Protein AF-A0A958WMN0-F1 (afdb_monomer_lite)

Structure (mmCIF, N/CA/C/O backbone):
data_AF-A0A958WMN0-F1
#
_entry.id   AF-A0A958WMN0-F1
#
loop_
_atom_site.group_PDB
_atom_site.id
_atom_site.type_symbol
_atom_site.label_atom_id
_atom_site.label_alt_id
_atom_site.label_comp_id
_atom_site.label_asym_id
_atom_site.label_entity_id
_atom_site.label_seq_id
_atom_site.pdbx_PDB_ins_code
_atom_site.Cartn_x
_atom_site.Cartn_y
_atom_site.Cartn_z
_atom_site.occupancy
_atom_site.B_iso_or_equiv
_atom_site.auth_seq_id
_atom_site.auth_comp_id
_atom_site.auth_asym_id
_atom_site.auth_atom_id
_atom_site.pdbx_PDB_model_num
ATOM 1 N N . MET A 1 1 ? 14.174 3.066 -25.181 1.00 40.72 1 MET A N 1
ATOM 2 C CA . MET A 1 1 ? 13.437 4.040 -24.350 1.00 40.72 1 MET A CA 1
ATOM 3 C C . MET A 1 1 ? 13.801 3.771 -22.905 1.00 40.72 1 MET A C 1
ATOM 5 O O . MET A 1 1 ? 13.691 2.625 -22.490 1.00 40.72 1 MET A O 1
ATOM 9 N N . THR A 1 2 ? 14.269 4.771 -22.166 1.00 55.06 2 THR A N 1
ATOM 10 C CA . THR A 1 2 ? 14.370 4.698 -20.704 1.00 55.06 2 THR A CA 1
ATOM 11 C C . THR A 1 2 ? 12.951 4.761 -20.145 1.00 55.06 2 THR A C 1
ATOM 13 O O . THR A 1 2 ? 12.276 5.777 -20.281 1.00 55.06 2 THR A O 1
ATOM 16 N N . LYS A 1 3 ? 12.449 3.641 -19.615 1.00 61.78 3 LYS A N 1
ATOM 17 C CA . LYS A 1 3 ? 11.168 3.608 -18.904 1.00 61.78 3 LYS A CA 1
ATOM 18 C C . LYS A 1 3 ? 11.420 4.191 -17.515 1.00 61.78 3 LYS A C 1
ATOM 20 O O . LYS A 1 3 ? 12.112 3.566 -16.720 1.00 61.78 3 LYS A O 1
ATOM 25 N N . THR A 1 4 ? 10.926 5.397 -17.260 1.00 77.50 4 THR A N 1
ATOM 26 C CA . THR A 1 4 ? 10.999 6.028 -15.938 1.00 77.50 4 THR A CA 1
ATOM 27 C C . THR A 1 4 ? 9.809 5.557 -15.114 1.00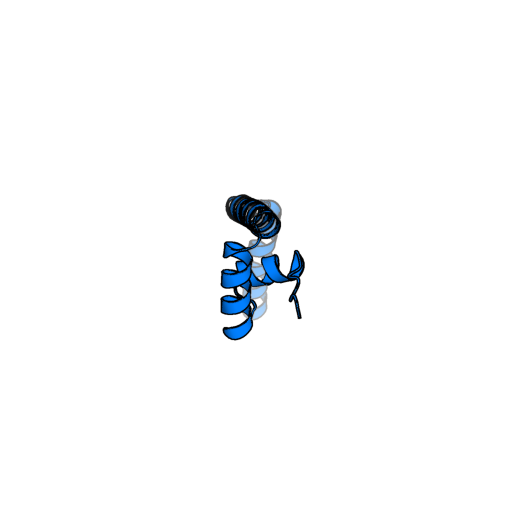 77.50 4 THR A C 1
ATOM 29 O O . THR A 1 4 ? 8.669 5.717 -15.549 1.00 77.50 4 THR A O 1
ATOM 32 N N . PHE A 1 5 ? 10.069 4.963 -13.953 1.00 86.94 5 PHE A N 1
ATOM 33 C CA . PHE A 1 5 ? 9.029 4.596 -12.995 1.00 86.94 5 PHE A CA 1
ATOM 34 C C . PHE A 1 5 ? 8.760 5.758 -12.044 1.00 86.94 5 PHE A C 1
ATOM 36 O O . PHE A 1 5 ? 9.670 6.493 -11.669 1.00 86.94 5 PHE A O 1
ATOM 43 N N . THR A 1 6 ? 7.497 5.940 -11.684 1.00 88.44 6 THR A N 1
ATOM 44 C CA . THR A 1 6 ? 7.047 7.010 -10.797 1.00 88.44 6 THR A CA 1
ATOM 45 C C . THR A 1 6 ? 6.798 6.488 -9.386 1.00 88.44 6 THR A C 1
ATOM 47 O O . THR A 1 6 ? 6.675 5.287 -9.146 1.00 88.44 6 THR A O 1
ATOM 50 N N . HIS A 1 7 ? 6.631 7.407 -8.438 1.00 89.19 7 HIS A N 1
ATOM 51 C CA . HIS A 1 7 ? 6.214 7.074 -7.078 1.00 89.19 7 HIS A CA 1
ATOM 52 C C . HIS A 1 7 ? 4.879 6.304 -7.035 1.00 89.19 7 HIS A C 1
ATOM 54 O O . HIS A 1 7 ? 4.708 5.402 -6.221 1.00 89.19 7 HIS A O 1
ATOM 60 N N . HIS A 1 8 ? 3.949 6.615 -7.946 1.00 93.19 8 HIS A N 1
ATOM 61 C CA . HIS A 1 8 ? 2.681 5.893 -8.064 1.00 93.19 8 HIS A CA 1
ATOM 62 C C . HIS A 1 8 ? 2.890 4.429 -8.480 1.00 93.19 8 HIS A C 1
ATOM 64 O O . HIS A 1 8 ? 2.245 3.537 -7.930 1.00 93.19 8 HIS A O 1
ATOM 70 N N . ASP A 1 9 ? 3.833 4.173 -9.391 1.00 95.00 9 ASP A N 1
ATOM 71 C CA . ASP A 1 9 ? 4.178 2.812 -9.811 1.00 95.00 9 ASP A CA 1
ATOM 72 C C . ASP A 1 9 ? 4.790 2.009 -8.657 1.00 95.00 9 ASP A C 1
ATOM 74 O O . ASP A 1 9 ? 4.454 0.841 -8.479 1.00 95.00 9 ASP A O 1
ATOM 78 N N . LEU A 1 10 ? 5.627 2.642 -7.826 1.00 96.12 10 LEU A N 1
ATOM 79 C CA . LEU A 1 10 ? 6.187 2.012 -6.628 1.00 96.12 10 LEU A CA 1
ATOM 80 C C . LEU A 1 10 ? 5.118 1.676 -5.581 1.00 96.12 10 LEU A C 1
ATOM 82 O O . LEU A 1 10 ? 5.197 0.622 -4.957 1.00 96.12 10 LEU A O 1
ATOM 86 N N . ILE A 1 11 ? 4.107 2.532 -5.395 1.00 96.00 11 ILE A N 1
ATOM 87 C CA . ILE A 1 11 ? 2.985 2.246 -4.486 1.00 96.00 11 ILE A CA 1
ATOM 88 C C . ILE A 1 11 ? 2.201 1.029 -4.982 1.00 96.00 11 ILE A C 1
ATOM 90 O O . ILE A 1 11 ? 2.001 0.085 -4.219 1.00 96.00 11 ILE A O 1
ATOM 94 N N . ARG A 1 12 ? 1.817 1.008 -6.267 1.00 97.06 12 ARG A N 1
ATOM 95 C CA . ARG A 1 12 ? 1.139 -0.153 -6.867 1.00 97.06 12 ARG A CA 1
ATOM 96 C C . ARG A 1 12 ? 1.992 -1.416 -6.750 1.00 97.06 12 ARG A C 1
ATOM 98 O O . ARG A 1 12 ? 1.461 -2.483 -6.469 1.00 97.06 12 ARG A O 1
ATOM 105 N N . PHE A 1 13 ? 3.309 -1.302 -6.926 1.00 97.12 13 PHE A N 1
ATOM 106 C CA . PHE A 1 13 ? 4.247 -2.409 -6.735 1.00 97.12 13 PHE A CA 1
ATOM 107 C C . PHE A 1 13 ? 4.236 -2.933 -5.291 1.00 97.12 13 PHE A C 1
ATOM 109 O O . PHE A 1 13 ? 4.144 -4.139 -5.091 1.00 97.12 13 PHE A O 1
ATOM 116 N N . ILE A 1 14 ? 4.255 -2.054 -4.280 1.00 96.75 14 ILE A N 1
ATOM 117 C CA . ILE A 1 14 ? 4.204 -2.446 -2.859 1.00 96.75 14 ILE A CA 1
ATOM 118 C C . ILE A 1 14 ? 2.916 -3.207 -2.523 1.00 96.75 14 ILE A C 1
ATOM 120 O O . ILE A 1 14 ? 2.977 -4.210 -1.814 1.00 96.75 14 ILE A O 1
ATOM 124 N N . TYR A 1 15 ? 1.773 -2.769 -3.053 1.00 96.25 15 TYR A N 1
ATOM 125 C CA . TYR A 1 15 ? 0.479 -3.429 -2.844 1.00 96.25 15 TYR A CA 1
ATOM 126 C C . TYR A 1 15 ? 0.197 -4.580 -3.825 1.00 96.25 15 TYR A C 1
ATOM 128 O O . TYR A 1 15 ? -0.884 -5.165 -3.792 1.00 96.25 15 TYR A O 1
ATOM 136 N N . ASN A 1 16 ? 1.165 -4.943 -4.674 1.00 95.69 16 ASN A N 1
ATOM 137 C CA . ASN A 1 16 ? 1.035 -5.996 -5.683 1.00 95.69 16 ASN A CA 1
ATOM 138 C C . ASN A 1 16 ? -0.133 -5.765 -6.677 1.00 95.69 16 ASN A C 1
ATOM 140 O O . ASN A 1 16 ? -0.787 -6.701 -7.132 1.00 95.69 16 ASN A O 1
ATOM 144 N N . GLU A 1 17 ? -0.386 -4.502 -7.032 1.00 96.88 17 GLU A N 1
ATOM 145 C CA . GLU A 1 17 ? -1.449 -4.022 -7.933 1.00 96.88 17 GLU A CA 1
ATOM 146 C C . GLU A 1 17 ? -0.942 -3.784 -9.369 1.00 96.88 17 GLU A C 1
ATOM 148 O O . GLU A 1 17 ? -1.300 -2.816 -10.058 1.00 96.88 17 GLU A O 1
ATOM 153 N N . ILE A 1 18 ? -0.048 -4.652 -9.825 1.00 96.19 18 ILE A N 1
ATOM 154 C CA . ILE A 1 18 ? 0.622 -4.556 -11.121 1.00 96.19 18 ILE A CA 1
ATOM 155 C C . ILE A 1 18 ? 0.629 -5.909 -11.829 1.00 96.19 18 ILE A C 1
ATOM 157 O O . ILE A 1 18 ? 0.441 -6.959 -11.218 1.00 96.19 18 ILE A O 1
ATOM 161 N N . THR A 1 19 ? 0.852 -5.883 -13.137 1.00 96.62 19 THR A N 1
ATOM 162 C CA . THR A 1 19 ? 1.060 -7.091 -13.945 1.00 96.62 19 THR A CA 1
ATOM 163 C C . THR A 1 19 ? 2.423 -7.732 -13.660 1.00 96.62 19 THR A C 1
ATOM 165 O O . THR A 1 19 ? 3.342 -7.076 -13.166 1.00 96.62 19 THR A O 1
ATOM 168 N N . ASN A 1 20 ? 2.591 -9.008 -14.019 1.00 95.81 20 ASN A N 1
ATOM 169 C CA . ASN A 1 20 ? 3.874 -9.708 -13.867 1.00 95.81 20 ASN A CA 1
ATOM 170 C C . ASN A 1 20 ? 4.989 -9.035 -14.686 1.00 95.81 20 ASN A C 1
ATOM 172 O O . ASN A 1 20 ? 6.136 -8.951 -14.247 1.00 95.81 20 ASN A O 1
ATOM 176 N N . GLU A 1 21 ? 4.649 -8.526 -15.870 1.00 94.81 21 GLU A N 1
ATOM 177 C CA . GLU A 1 21 ? 5.568 -7.808 -16.748 1.00 94.81 21 GLU A CA 1
ATOM 178 C C . GLU A 1 21 ? 6.016 -6.477 -16.130 1.00 94.81 21 GLU A C 1
ATOM 180 O O . GLU A 1 21 ? 7.195 -6.124 -16.197 1.00 94.81 21 GLU A O 1
ATOM 185 N N . GLU A 1 22 ? 5.092 -5.735 -15.511 1.00 94.06 22 GLU A N 1
ATOM 186 C CA . GLU A 1 22 ? 5.416 -4.521 -14.755 1.00 94.06 22 GLU A CA 1
ATOM 187 C C . GLU A 1 22 ? 6.274 -4.840 -13.531 1.00 94.06 22 GLU A C 1
ATOM 189 O O . GLU A 1 22 ? 7.247 -4.128 -13.290 1.00 94.06 22 GLU A O 1
ATOM 194 N N . HIS A 1 23 ? 5.964 -5.920 -12.807 1.00 95.69 23 HIS A N 1
ATOM 195 C CA . HIS A 1 23 ? 6.708 -6.337 -11.620 1.00 95.69 23 HIS A CA 1
ATOM 196 C C . HIS A 1 23 ? 8.176 -6.589 -11.953 1.00 95.69 23 HIS A C 1
ATOM 198 O O . HIS A 1 23 ? 9.062 -5.971 -11.364 1.00 95.69 23 HIS A O 1
ATOM 204 N N . TYR A 1 24 ? 8.436 -7.413 -12.969 1.00 95.12 24 TYR A N 1
ATOM 205 C CA . TYR A 1 24 ? 9.795 -7.704 -13.417 1.00 95.12 24 TYR A CA 1
ATOM 206 C C . TYR A 1 24 ? 10.532 -6.446 -13.903 1.00 95.12 24 TYR A C 1
ATOM 208 O O . TYR A 1 24 ? 11.709 -6.241 -13.606 1.00 95.12 24 TYR A O 1
ATOM 216 N N . ALA A 1 25 ? 9.843 -5.566 -14.634 1.00 94.56 25 ALA A N 1
ATOM 217 C CA . ALA A 1 25 ? 10.448 -4.333 -15.125 1.00 94.56 25 ALA A CA 1
ATOM 218 C C . ALA A 1 25 ? 10.820 -3.364 -13.986 1.00 94.56 25 ALA A C 1
ATOM 220 O O . ALA A 1 25 ? 11.855 -2.701 -14.074 1.00 94.56 25 ALA A O 1
ATOM 221 N N . ILE A 1 26 ? 10.006 -3.293 -12.926 1.00 95.06 26 ILE A N 1
ATOM 222 C CA . ILE A 1 26 ? 10.288 -2.483 -11.734 1.00 95.06 26 ILE A CA 1
ATOM 223 C C . ILE A 1 26 ? 11.451 -3.083 -10.942 1.00 95.06 26 ILE A C 1
ATOM 225 O O . ILE A 1 26 ? 12.360 -2.342 -10.578 1.00 95.06 26 ILE A O 1
ATOM 229 N N . GLU A 1 27 ? 11.492 -4.403 -10.740 1.00 94.62 27 GLU A N 1
ATOM 230 C CA . GLU A 1 27 ? 12.624 -5.071 -10.077 1.00 94.62 27 GLU A CA 1
ATOM 231 C C . GLU A 1 27 ? 13.955 -4.761 -10.769 1.00 94.62 27 GLU A C 1
ATOM 233 O O . GLU A 1 27 ? 14.932 -4.403 -10.112 1.00 94.62 27 GLU A O 1
ATOM 238 N N . LEU A 1 28 ? 13.989 -4.825 -12.103 1.00 94.12 28 LEU A N 1
ATOM 239 C CA . LEU A 1 28 ? 15.183 -4.469 -12.867 1.00 94.12 28 LEU A CA 1
ATOM 240 C C . LEU A 1 28 ? 15.570 -2.994 -12.712 1.00 94.12 28 LEU A C 1
ATOM 242 O O . LEU A 1 28 ? 16.757 -2.683 -12.621 1.00 94.12 28 LEU A O 1
ATOM 246 N N . ALA A 1 29 ? 14.597 -2.082 -12.684 1.00 93.19 29 ALA A N 1
ATOM 247 C CA . ALA A 1 29 ? 14.880 -0.663 -12.488 1.00 93.19 29 ALA A CA 1
ATOM 248 C C . ALA A 1 29 ? 15.425 -0.379 -11.085 1.00 93.19 29 ALA A C 1
ATOM 250 O O . ALA A 1 29 ? 16.402 0.352 -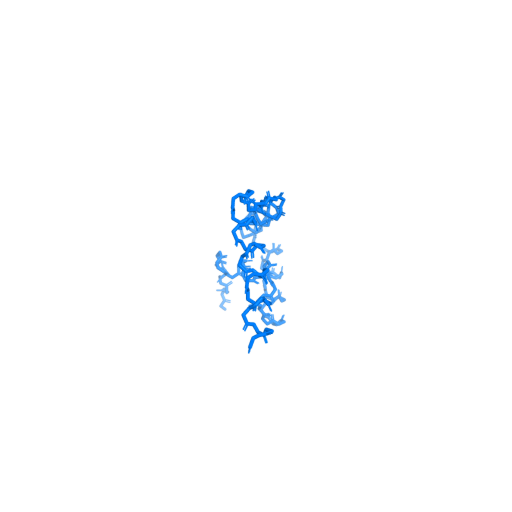10.959 1.00 93.19 29 ALA A O 1
ATOM 251 N N . LEU A 1 30 ? 14.871 -1.020 -10.055 1.00 93.94 30 LEU A N 1
ATOM 252 C CA . LEU A 1 30 ? 15.346 -0.912 -8.675 1.00 93.94 30 LEU A CA 1
ATOM 253 C C . LEU A 1 30 ? 16.813 -1.357 -8.518 1.00 93.94 30 LEU A C 1
ATOM 255 O O . LEU A 1 30 ? 17.528 -0.815 -7.680 1.00 93.94 30 LEU A O 1
ATOM 259 N N . LEU A 1 31 ? 17.292 -2.307 -9.327 1.00 94.00 31 LEU A N 1
ATOM 260 C CA . LEU A 1 31 ? 18.697 -2.743 -9.306 1.00 94.00 31 LEU A CA 1
ATOM 261 C C . LEU A 1 31 ? 19.667 -1.733 -9.940 1.00 94.00 31 LEU A C 1
ATOM 263 O O . LEU A 1 31 ? 20.851 -1.731 -9.607 1.00 94.00 31 LEU A O 1
ATOM 267 N N . CYS A 1 32 ? 19.184 -0.916 -10.875 1.00 91.19 32 CYS A N 1
ATOM 268 C CA . CYS A 1 32 ? 20.011 -0.031 -11.697 1.00 91.19 32 CYS A CA 1
ATOM 269 C C . CYS A 1 32 ? 19.898 1.449 -11.301 1.00 91.19 32 CYS A C 1
ATOM 271 O O . CYS A 1 32 ? 20.772 2.240 -11.657 1.00 91.19 32 CYS A O 1
ATOM 273 N N . ASP A 1 33 ? 18.836 1.824 -10.589 1.00 91.94 33 ASP A N 1
ATOM 274 C CA . ASP A 1 33 ? 18.518 3.193 -10.198 1.00 91.94 33 ASP A CA 1
ATOM 275 C C . ASP A 1 33 ? 18.506 3.324 -8.666 1.00 91.94 33 ASP A C 1
ATOM 277 O O . ASP A 1 33 ? 17.564 2.923 -7.977 1.00 91.94 33 ASP A O 1
ATOM 281 N N . ASN A 1 34 ? 19.589 3.891 -8.128 1.00 92.00 34 ASN A N 1
ATOM 282 C CA . ASN A 1 34 ? 19.750 4.080 -6.686 1.00 92.00 34 ASN A CA 1
ATOM 283 C C . ASN A 1 34 ? 18.730 5.067 -6.103 1.00 92.00 34 ASN A C 1
ATOM 285 O O . ASN A 1 34 ? 18.323 4.896 -4.957 1.00 92.00 34 ASN A O 1
ATOM 289 N N . GLU A 1 35 ? 18.324 6.093 -6.855 1.00 92.25 35 GLU A N 1
ATOM 290 C CA . GLU A 1 35 ? 17.347 7.078 -6.377 1.00 92.25 35 GLU A CA 1
ATOM 291 C C . GLU A 1 35 ? 15.972 6.418 -6.241 1.00 92.25 35 GLU A C 1
ATOM 293 O O . GLU A 1 35 ? 15.341 6.500 -5.184 1.00 92.25 35 GLU A O 1
ATOM 298 N N . LEU A 1 36 ? 15.578 5.643 -7.256 1.00 93.25 36 LEU A N 1
ATOM 299 C CA . LEU A 1 36 ? 14.345 4.859 -7.237 1.00 93.25 36 LEU A CA 1
ATOM 300 C C . LEU A 1 36 ? 14.327 3.834 -6.091 1.00 93.25 36 LEU A C 1
ATOM 302 O O . LEU A 1 36 ? 13.306 3.665 -5.422 1.00 93.25 36 LEU A O 1
ATOM 306 N N . MET A 1 37 ? 15.455 3.164 -5.835 1.00 94.94 37 MET A N 1
ATOM 307 C CA . MET A 1 37 ? 15.601 2.226 -4.718 1.00 94.94 37 MET A CA 1
ATOM 308 C C . MET A 1 37 ? 15.429 2.910 -3.355 1.00 94.94 37 MET A C 1
ATOM 310 O O . MET A 1 37 ? 14.770 2.363 -2.468 1.00 94.94 37 MET A O 1
ATOM 314 N N . GLU A 1 38 ? 16.003 4.098 -3.161 1.00 96.00 38 GLU A N 1
ATOM 315 C CA . GLU A 1 38 ? 15.838 4.840 -1.909 1.00 96.00 38 GLU A CA 1
ATOM 316 C C . GLU A 1 38 ? 14.391 5.295 -1.700 1.00 96.00 38 GLU A C 1
ATOM 318 O O . GLU A 1 38 ? 13.862 5.189 -0.591 1.00 96.00 38 GLU A O 1
ATOM 323 N N . ASP A 1 39 ? 13.706 5.724 -2.757 1.00 94.94 39 ASP A N 1
ATOM 324 C CA . ASP A 1 39 ? 12.291 6.086 -2.671 1.00 94.9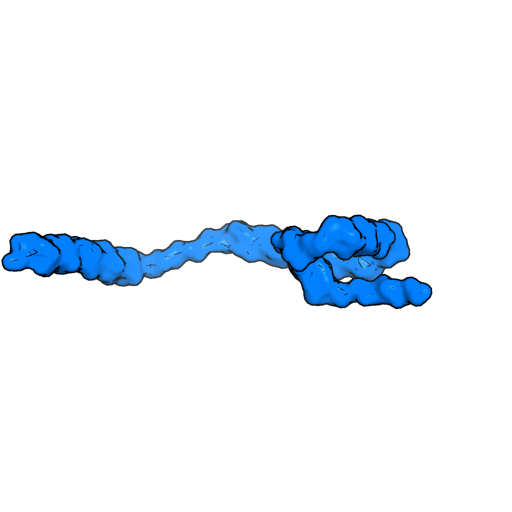4 39 ASP A CA 1
ATOM 325 C C . ASP A 1 39 ? 11.391 4.879 -2.399 1.00 94.94 39 ASP A C 1
ATOM 327 O O . ASP A 1 39 ? 10.480 4.963 -1.569 1.00 94.94 39 ASP A O 1
ATOM 331 N N . PHE A 1 40 ? 11.693 3.728 -3.001 1.00 96.69 40 PHE A N 1
ATOM 332 C CA . PHE A 1 40 ? 11.023 2.468 -2.691 1.00 96.69 40 PHE A CA 1
ATOM 333 C C . PHE A 1 40 ? 11.183 2.078 -1.215 1.00 96.69 40 PHE A C 1
ATOM 335 O O . PHE A 1 40 ? 10.200 1.731 -0.557 1.00 96.69 40 PHE A O 1
ATOM 342 N N . LYS A 1 41 ? 12.396 2.178 -0.654 1.00 97.19 41 LYS A N 1
ATOM 343 C CA . LYS A 1 41 ? 12.645 1.883 0.768 1.00 97.19 41 LYS A CA 1
ATOM 344 C C . LYS A 1 41 ? 11.864 2.812 1.696 1.00 97.19 41 LYS A C 1
ATOM 346 O O . LYS A 1 41 ? 11.279 2.332 2.667 1.00 97.19 41 LYS A O 1
ATOM 351 N N . LYS A 1 42 ? 11.835 4.119 1.405 1.00 97.25 42 LYS A N 1
ATOM 352 C CA . LYS A 1 42 ? 11.061 5.098 2.189 1.00 97.25 42 LYS A CA 1
ATOM 353 C C . LYS A 1 42 ? 9.578 4.745 2.182 1.00 97.25 42 LYS A C 1
ATOM 355 O O . LYS A 1 42 ? 8.987 4.629 3.249 1.00 97.25 42 LYS A O 1
ATOM 360 N N . LEU A 1 43 ? 9.011 4.505 0.999 1.00 96.56 43 LEU A N 1
ATOM 361 C CA . LEU A 1 43 ? 7.613 4.109 0.845 1.00 96.56 43 LEU A CA 1
ATOM 362 C C . LEU A 1 43 ? 7.285 2.832 1.614 1.00 96.56 43 LEU A C 1
ATOM 364 O O . LEU A 1 43 ? 6.313 2.794 2.362 1.00 96.56 43 LEU A O 1
ATOM 368 N N . LYS A 1 44 ? 8.113 1.796 1.461 1.00 96.69 44 LYS A N 1
ATOM 369 C CA . LYS A 1 44 ? 7.913 0.514 2.139 1.00 96.69 44 LYS A CA 1
ATOM 370 C C . LYS A 1 44 ? 7.963 0.659 3.662 1.00 96.69 44 LYS A C 1
ATOM 372 O O . LYS A 1 44 ? 7.164 0.039 4.353 1.00 96.69 44 LYS A O 1
ATOM 377 N N . SER A 1 45 ? 8.862 1.501 4.172 1.00 97.00 45 SER A N 1
ATOM 378 C CA . SER A 1 45 ? 8.926 1.849 5.596 1.00 97.00 45 SER A CA 1
ATOM 379 C C . SER A 1 45 ? 7.664 2.579 6.063 1.00 97.00 45 SER A C 1
ATOM 381 O O . SER A 1 45 ? 7.106 2.239 7.102 1.00 97.00 45 SER A O 1
ATOM 383 N N . THR A 1 46 ? 7.160 3.537 5.277 1.00 95.69 46 THR A N 1
ATOM 384 C CA . THR A 1 46 ? 5.904 4.234 5.582 1.00 95.69 46 THR A CA 1
ATOM 385 C C . THR A 1 46 ? 4.718 3.275 5.633 1.00 95.69 46 THR A C 1
ATOM 387 O O . THR A 1 46 ? 3.937 3.356 6.573 1.00 95.69 46 THR A O 1
ATOM 390 N N . VAL A 1 47 ? 4.592 2.356 4.672 1.00 94.69 47 VAL A N 1
ATOM 391 C CA . VAL A 1 47 ? 3.517 1.349 4.671 1.00 94.69 47 VAL A CA 1
ATOM 392 C C . VAL A 1 47 ? 3.615 0.448 5.901 1.00 94.69 47 VAL A C 1
ATOM 394 O O . VAL A 1 47 ? 2.631 0.306 6.614 1.00 94.69 47 VAL A O 1
ATOM 397 N N . ALA A 1 48 ? 4.808 -0.059 6.226 1.00 94.12 48 ALA A N 1
ATOM 398 C CA . ALA A 1 48 ? 5.003 -0.879 7.422 1.00 94.12 48 ALA A CA 1
ATOM 399 C C . ALA A 1 48 ? 4.620 -0.135 8.715 1.00 94.12 48 ALA A C 1
ATOM 401 O O . ALA A 1 48 ? 3.948 -0.694 9.574 1.00 94.12 48 ALA A O 1
ATOM 4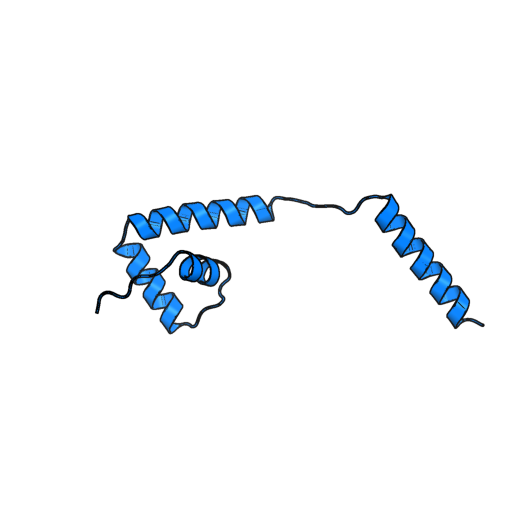02 N N . ALA A 1 49 ? 4.989 1.145 8.832 1.00 95.12 49 ALA A N 1
ATOM 403 C CA . ALA A 1 49 ? 4.615 1.967 9.980 1.00 95.12 49 ALA A CA 1
ATOM 404 C C . ALA A 1 49 ? 3.098 2.209 10.070 1.00 95.12 49 ALA A C 1
ATOM 406 O O . ALA A 1 49 ? 2.572 2.341 11.171 1.00 95.12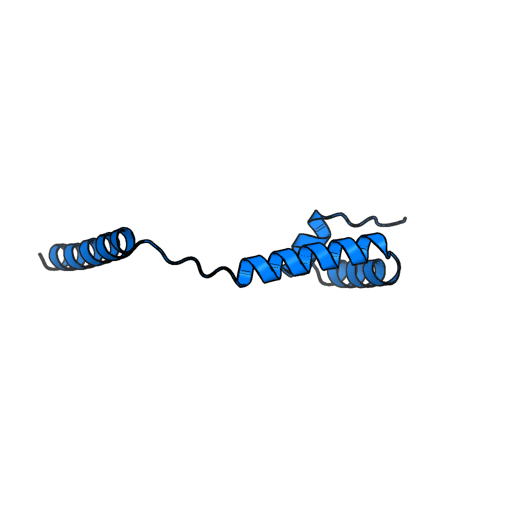 49 ALA A O 1
ATOM 407 N N . LEU A 1 50 ? 2.393 2.280 8.936 1.00 92.81 50 LEU A N 1
ATOM 408 C CA . LEU A 1 50 ? 0.933 2.388 8.910 1.00 92.81 50 LEU A CA 1
ATOM 409 C C . LEU A 1 50 ? 0.257 1.072 9.308 1.00 92.81 50 LEU A C 1
ATOM 411 O O . LEU A 1 50 ? -0.738 1.113 10.025 1.00 92.81 50 LEU A O 1
ATOM 415 N N . ASP A 1 51 ? 0.808 -0.071 8.900 1.00 91.00 51 ASP A N 1
ATOM 416 C CA . ASP A 1 51 ? 0.290 -1.395 9.269 1.00 91.00 51 ASP A CA 1
ATOM 417 C C . ASP A 1 51 ? 0.449 -1.692 10.772 1.00 91.00 51 ASP A C 1
ATOM 419 O O . ASP A 1 51 ? -0.331 -2.451 11.348 1.00 91.00 51 ASP A O 1
ATOM 423 N N . GLU A 1 52 ? 1.431 -1.073 11.434 1.00 91.81 52 GLU A N 1
ATOM 424 C CA . GLU A 1 52 ? 1.608 -1.144 12.891 1.00 91.81 52 GLU A CA 1
ATOM 425 C C . GLU A 1 52 ? 0.565 -0.325 13.672 1.00 91.81 52 GLU A C 1
ATOM 427 O O . GLU A 1 52 ? 0.380 -0.540 14.876 1.00 91.81 52 GLU A O 1
ATOM 432 N N . LEU A 1 53 ? -0.133 0.613 13.023 1.00 89.88 53 LEU A N 1
ATOM 433 C CA . LEU A 1 53 ? -1.155 1.418 13.683 1.00 89.88 53 LEU A CA 1
ATOM 434 C C . LEU A 1 53 ? -2.401 0.568 13.956 1.00 89.88 53 LEU A C 1
ATOM 436 O O . LEU A 1 53 ? -3.261 0.376 13.098 1.00 89.88 53 LEU A O 1
ATOM 440 N N . SER 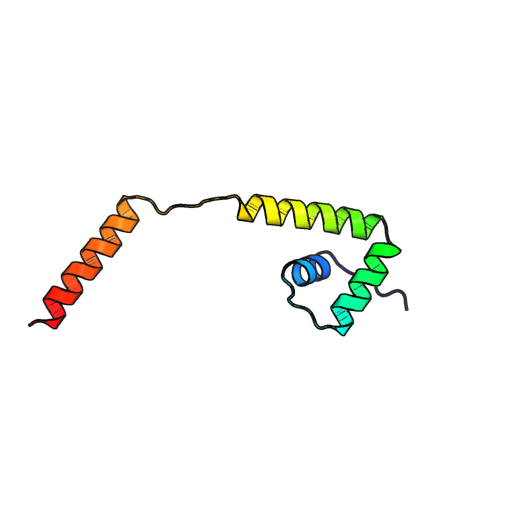A 1 54 ? -2.540 0.112 15.200 1.00 80.12 54 SER A N 1
ATOM 441 C CA . SER A 1 54 ? -3.799 -0.447 15.688 1.00 80.12 54 SER A CA 1
ATOM 442 C C . SER A 1 54 ? -4.777 0.685 15.999 1.00 80.12 54 SER A C 1
ATOM 444 O O . SER A 1 54 ? -4.660 1.374 17.014 1.00 80.12 54 SER A O 1
ATOM 446 N N . CYS A 1 55 ? -5.742 0.893 15.107 1.00 85.12 55 CYS A N 1
ATOM 447 C CA . CYS A 1 55 ? -6.849 1.817 15.319 1.00 85.12 55 CYS A CA 1
ATOM 448 C C . CYS A 1 55 ? -8.060 1.044 15.843 1.00 85.12 55 CYS A C 1
ATOM 450 O O . CYS A 1 55 ? -8.670 0.268 15.107 1.00 85.12 55 CYS A O 1
ATOM 452 N N . GLU A 1 56 ? -8.441 1.287 17.094 1.00 88.44 56 GLU A N 1
ATOM 453 C CA . GLU A 1 56 ? -9.681 0.750 17.652 1.00 88.44 56 GLU A CA 1
ATOM 454 C C . GLU A 1 56 ? -10.802 1.801 17.597 1.00 88.44 56 GLU A C 1
ATOM 456 O O . GLU A 1 56 ? -10.551 2.996 17.797 1.00 88.44 56 GLU A O 1
ATOM 461 N N . PRO A 1 57 ? -12.051 1.395 17.309 1.00 90.88 57 PRO A N 1
ATOM 462 C CA . PRO A 1 57 ? -13.192 2.294 17.417 1.00 90.88 57 PRO A CA 1
ATOM 463 C C . PRO A 1 57 ? -13.387 2.739 18.872 1.00 90.88 57 PRO A C 1
ATOM 465 O O . PRO A 1 57 ? -13.053 2.019 19.810 1.00 90.88 57 PRO A O 1
ATOM 468 N N . SER A 1 58 ? -13.999 3.908 19.077 1.00 94.88 58 SER A N 1
ATOM 469 C CA . SER A 1 58 ? -14.380 4.330 20.428 1.00 94.88 58 SER A CA 1
ATOM 470 C C . SER A 1 58 ? -15.389 3.356 21.046 1.00 94.88 58 SER A C 1
ATOM 472 O O . SER A 1 58 ? -16.274 2.850 20.349 1.00 94.88 58 SER A O 1
ATOM 474 N N . GLU A 1 59 ? -15.331 3.173 22.369 1.00 95.44 59 GLU A N 1
ATOM 475 C CA . GLU A 1 59 ? -16.301 2.348 23.111 1.00 95.44 59 GLU A CA 1
ATOM 476 C C . GLU A 1 59 ? -17.751 2.744 22.800 1.00 95.44 59 GLU A C 1
ATOM 478 O O . GLU A 1 59 ? -18.600 1.887 22.571 1.00 95.44 59 GLU A O 1
ATOM 483 N N . SER A 1 60 ? -18.019 4.049 22.685 1.00 96.62 60 SER A N 1
ATOM 484 C CA . SER A 1 60 ? -19.341 4.578 22.335 1.00 96.62 60 SER A CA 1
ATOM 485 C C . SER A 1 60 ? -19.849 4.096 20.973 1.00 96.62 60 SER A C 1
ATOM 487 O O . SER A 1 60 ? -21.038 3.821 20.816 1.00 96.62 60 SER A O 1
ATOM 489 N N . THR A 1 61 ? -18.960 3.970 19.984 1.00 96.31 61 THR A N 1
ATOM 490 C CA . THR A 1 61 ? -19.307 3.474 18.647 1.00 96.31 61 THR A CA 1
ATOM 491 C C . THR A 1 61 ? -19.605 1.980 18.700 1.00 96.31 61 THR A C 1
ATOM 493 O O . THR A 1 61 ? -20.602 1.526 18.135 1.00 96.31 61 THR A O 1
ATOM 496 N N . VAL A 1 62 ? -18.776 1.218 19.422 1.00 96.31 62 VAL A N 1
ATOM 497 C CA . VAL A 1 62 ? -18.980 -0.221 19.640 1.00 96.31 62 VAL A CA 1
ATOM 498 C C . VAL A 1 62 ? -20.328 -0.468 20.316 1.00 96.31 62 VAL A C 1
ATOM 500 O O . VAL A 1 62 ? -21.122 -1.286 19.849 1.00 96.31 62 VAL A O 1
ATOM 503 N N . GLU A 1 63 ? -20.631 0.281 21.372 1.00 96.25 63 GLU A N 1
ATOM 504 C CA . GLU A 1 63 ? -21.881 0.158 22.111 1.00 96.25 63 GLU A CA 1
ATOM 505 C C . GLU A 1 63 ? -23.100 0.522 21.251 1.00 96.25 63 GLU A C 1
ATOM 507 O O . GLU A 1 63 ? -24.097 -0.204 21.258 1.00 96.25 63 GLU A O 1
ATOM 512 N N . ALA A 1 64 ? -23.014 1.588 20.449 1.00 95.75 64 ALA A N 1
ATOM 513 C CA . ALA A 1 64 ? -24.082 1.977 19.531 1.00 95.75 64 ALA A CA 1
ATOM 514 C C . ALA A 1 64 ? -24.409 0.862 18.519 1.00 95.75 64 ALA A C 1
ATOM 516 O O . ALA A 1 64 ? -25.582 0.532 18.321 1.00 95.75 64 ALA A O 1
ATOM 517 N N . ILE A 1 65 ? -23.384 0.235 17.929 1.00 94.88 65 ILE A N 1
ATOM 518 C CA . ILE A 1 65 ? -23.542 -0.887 16.989 1.00 94.88 65 ILE A CA 1
ATOM 519 C C . ILE A 1 65 ? -24.164 -2.103 17.690 1.00 94.88 65 ILE A C 1
ATOM 521 O O . ILE A 1 65 ? -25.113 -2.702 17.173 1.00 94.88 65 ILE A O 1
ATOM 525 N N . LEU A 1 66 ? -23.673 -2.460 18.882 1.00 94.88 66 LEU A N 1
ATOM 526 C CA . LEU A 1 66 ? -24.196 -3.590 19.656 1.00 94.88 66 LEU A CA 1
ATOM 527 C C . LEU A 1 66 ? -25.663 -3.384 20.048 1.00 94.88 66 LEU A C 1
ATOM 529 O O . LEU A 1 66 ? -26.465 -4.315 19.954 1.00 94.88 66 LEU A O 1
ATOM 533 N N . ASN A 1 67 ? -26.030 -2.174 20.464 1.00 94.44 67 ASN A N 1
ATOM 534 C CA . ASN A 1 67 ? -27.399 -1.841 20.844 1.00 94.44 67 ASN A CA 1
ATOM 535 C C . ASN A 1 67 ? -28.347 -1.877 19.642 1.00 94.44 67 ASN A C 1
ATOM 537 O O . ASN A 1 67 ? -29.446 -2.425 19.751 1.00 94.44 67 ASN A O 1
ATOM 541 N N . TYR A 1 68 ? -27.909 -1.373 18.485 1.00 93.00 68 TYR A N 1
ATOM 542 C CA . TYR A 1 68 ? -28.677 -1.474 17.245 1.00 93.00 68 TYR A CA 1
ATOM 543 C C . TYR A 1 68 ? -28.900 -2.935 16.814 1.00 93.00 68 TYR A C 1
ATOM 545 O O . TYR A 1 68 ? -30.017 -3.328 16.494 1.00 93.00 68 TYR A O 1
ATOM 553 N N . SER A 1 69 ? -27.867 -3.779 16.869 1.00 92.44 69 SER A N 1
ATOM 554 C CA . SER A 1 69 ? -27.974 -5.202 16.501 1.00 92.44 69 SER A CA 1
ATOM 555 C C . SER A 1 69 ? -28.939 -5.996 17.403 1.00 92.44 69 SER A C 1
ATOM 557 O O . SER A 1 69 ? -29.662 -6.894 16.958 1.00 92.44 69 SER A O 1
ATOM 559 N N . LYS A 1 70 ? -29.007 -5.643 18.693 1.00 90.62 70 LYS A N 1
ATOM 560 C CA . LYS A 1 70 ? -29.971 -6.236 19.634 1.00 90.62 70 LYS A CA 1
ATOM 561 C C . LYS A 1 70 ? -31.409 -5.800 19.338 1.00 90.62 70 LYS A C 1
ATOM 563 O O . LYS A 1 70 ? -32.325 -6.612 19.460 1.00 90.62 70 LYS A O 1
ATOM 568 N N . SER A 1 71 ? -31.624 -4.541 18.954 1.00 83.81 71 SER A N 1
ATOM 569 C CA . SER A 1 71 ? -32.969 -4.013 18.693 1.00 83.81 71 SER A CA 1
ATOM 570 C C . SER A 1 71 ? -33.557 -4.501 17.366 1.00 83.81 71 SER A C 1
ATOM 572 O O . SER A 1 71 ? -34.763 -4.730 17.288 1.00 83.81 71 SER A O 1
ATOM 574 N N . THR A 1 72 ? -32.731 -4.750 16.345 1.00 73.88 72 THR A N 1
ATOM 575 C CA . THR A 1 72 ? -33.184 -5.339 15.072 1.00 73.88 72 THR A CA 1
ATOM 576 C C . THR A 1 72 ? -33.660 -6.784 15.230 1.00 73.88 72 THR A C 1
ATOM 578 O O . THR A 1 72 ? -34.697 -7.133 14.669 1.00 73.88 72 THR A O 1
ATOM 581 N N . ASN A 1 73 ? -32.999 -7.601 16.062 1.00 59.84 73 ASN A N 1
ATOM 582 C CA . ASN A 1 73 ? -33.508 -8.931 16.436 1.00 59.84 73 ASN A CA 1
ATOM 583 C C . ASN A 1 73 ? -34.875 -8.856 17.135 1.00 59.84 73 ASN A C 1
ATOM 585 O O . ASN A 1 73 ? -35.746 -9.689 16.895 1.00 59.84 73 ASN A O 1
ATOM 589 N N . LEU A 1 74 ? -35.091 -7.830 17.963 1.00 55.59 74 LEU A N 1
ATOM 590 C CA . LEU A 1 74 ? -36.367 -7.602 18.640 1.00 55.59 74 LEU A CA 1
ATOM 591 C C . LEU A 1 74 ? -37.489 -7.188 17.667 1.00 55.59 74 LEU A C 1
ATOM 593 O O . LEU A 1 74 ? -38.654 -7.495 17.906 1.00 55.59 74 LEU A O 1
ATOM 597 N N . HIS A 1 75 ? -37.144 -6.499 16.574 1.00 54.69 75 HIS A N 1
ATOM 598 C CA . HIS A 1 75 ? -38.089 -6.101 15.529 1.00 54.69 75 HIS A CA 1
ATOM 599 C C . HIS A 1 75 ? -38.398 -7.207 14.515 1.00 54.69 75 HIS A C 1
ATOM 601 O O . HIS A 1 75 ? -39.509 -7.230 14.000 1.00 54.69 75 HIS A O 1
ATOM 607 N N . ALA A 1 76 ? -37.466 -8.127 14.252 1.00 55.88 76 ALA A N 1
ATOM 608 C CA . ALA A 1 76 ? -37.696 -9.274 13.370 1.00 55.88 76 ALA A CA 1
ATOM 609 C C . ALA A 1 76 ? -38.553 -10.385 14.015 1.00 55.88 76 ALA A C 1
ATOM 611 O O . ALA A 1 76 ? -39.089 -11.232 13.306 1.00 55.88 76 ALA A O 1
ATOM 612 N N . ALA A 1 77 ? -38.682 -10.392 15.347 1.00 52.97 77 ALA A N 1
ATOM 613 C CA . ALA A 1 77 ? -39.458 -11.372 16.114 1.00 52.97 77 ALA A CA 1
ATOM 614 C C . ALA A 1 77 ? -40.914 -10.939 16.414 1.00 52.97 77 ALA A C 1
ATOM 616 O O . ALA A 1 77 ? -41.574 -11.556 17.254 1.00 52.97 77 ALA A O 1
ATOM 617 N N . LYS A 1 78 ? -41.405 -9.875 15.768 1.00 44.19 78 LYS A N 1
ATOM 618 C CA . LYS A 1 78 ? -42.774 -9.350 15.886 1.00 44.19 78 LYS A CA 1
ATOM 619 C C . LYS A 1 78 ? -43.508 -9.470 14.559 1.00 44.19 78 LYS A C 1
ATOM 621 O O . LYS A 1 78 ? -44.729 -9.728 14.617 1.00 44.19 78 LYS A O 1
#

Foldseek 3Di:
DPDDDDLVLLVCLLVVVDDPVSNVVLVVCCVVPVVSVVSSVVVNVVVVVVVPDDDDDDPVVVVVVVVVVVVVVVVVVD

Radius of gyration: 22.36 Å; chains: 1; bounding box: 63×18×48 Å

Sequence (78 aa):
MTKTFTHHDLIRFIYNEITNEEHYAIELALLCDNELMEDFKKLKSTVAALDELSCEPSESTVEAILNYSKSTNLHAAK

pLDDT: mean 88.69, std 13.6, range [40.72, 97.25]

Secondary structure (DSSP, 8-state):
---PPPHHHHHHHHTT-S-HHHHHHHHHHHHH-HHHHHHHHHHHHHHHHHHT---PPPHHHHHHHHHHHHHHHHHHT-